Protein AF-A0A953W6H4-F1 (afdb_monomer_lite)

Structure (mmCIF, N/CA/C/O backbone):
data_AF-A0A953W6H4-F1
#
_entry.id   AF-A0A953W6H4-F1
#
loop_
_atom_site.group_PDB
_atom_site.id
_atom_site.type_symbol
_atom_site.label_atom_id
_atom_site.label_alt_id
_atom_site.label_comp_id
_atom_site.label_asym_id
_atom_site.label_entity_id
_atom_site.label_seq_id
_atom_site.pdbx_PDB_ins_code
_atom_site.Cartn_x
_atom_site.Cartn_y
_atom_site.Cartn_z
_atom_site.occupancy
_atom_site.B_iso_or_equiv
_atom_site.auth_seq_id
_atom_site.auth_comp_id
_atom_site.auth_asym_id
_atom_site.auth_atom_id
_atom_site.pdbx_PDB_model_num
ATOM 1 N N . GLU A 1 1 ? -12.676 7.434 1.401 1.00 92.25 1 GLU A N 1
ATOM 2 C CA . GLU A 1 1 ? -13.866 8.028 2.053 1.00 92.25 1 GLU A CA 1
ATOM 3 C C . GLU A 1 1 ? -15.192 7.583 1.453 1.00 92.25 1 GLU A C 1
ATOM 5 O O . GLU A 1 1 ? -15.873 6.866 2.164 1.00 92.25 1 GLU A O 1
ATOM 10 N N . TRP A 1 2 ? -15.534 7.867 0.188 1.00 95.38 2 TRP A N 1
ATOM 11 C CA . TRP A 1 2 ? -16.848 7.480 -0.376 1.00 95.38 2 TRP A CA 1
ATOM 12 C C . TRP A 1 2 ? -17.251 6.014 -0.114 1.00 95.38 2 TRP A C 1
ATOM 14 O O . TRP A 1 2 ? -18.332 5.748 0.397 1.00 95.38 2 TRP A O 1
ATOM 24 N N . ALA A 1 3 ? -16.356 5.050 -0.364 1.00 94.56 3 ALA A N 1
ATOM 25 C CA . ALA A 1 3 ? -16.642 3.638 -0.083 1.00 94.56 3 ALA A CA 1
ATOM 26 C C . ALA A 1 3 ? -16.944 3.370 1.407 1.00 94.56 3 ALA A C 1
ATOM 28 O O . ALA A 1 3 ? -17.815 2.568 1.728 1.00 94.56 3 ALA A O 1
ATOM 29 N N . ALA A 1 4 ? -16.261 4.067 2.321 1.00 95.19 4 ALA A N 1
ATOM 30 C CA . ALA A 1 4 ? -16.480 3.942 3.761 1.00 95.19 4 ALA A CA 1
ATOM 31 C C . ALA A 1 4 ? -17.785 4.606 4.230 1.00 95.19 4 ALA A C 1
ATOM 33 O O . ALA A 1 4 ? -18.311 4.227 5.268 1.00 95.19 4 ALA A O 1
ATOM 34 N N . GLU A 1 5 ? -18.330 5.566 3.481 1.00 96.00 5 GLU A N 1
ATOM 35 C CA . GLU A 1 5 ? -19.678 6.092 3.741 1.00 96.00 5 GLU A CA 1
ATOM 36 C C . GLU A 1 5 ? -20.743 5.029 3.440 1.00 96.00 5 GLU A C 1
ATOM 38 O O . GLU A 1 5 ? -21.734 4.933 4.159 1.00 96.00 5 GLU A O 1
ATOM 43 N N . GLN A 1 6 ? -20.512 4.196 2.418 1.00 96.94 6 GLN A N 1
ATOM 44 C CA . GLN A 1 6 ? -21.402 3.085 2.059 1.00 96.94 6 GLN A CA 1
ATOM 45 C C . GLN A 1 6 ? -21.224 1.874 2.986 1.00 96.94 6 GLN A C 1
ATOM 47 O O . GLN A 1 6 ? -22.186 1.175 3.298 1.00 96.94 6 GLN A O 1
ATOM 52 N N . ALA A 1 7 ? -19.993 1.627 3.438 1.00 95.25 7 ALA A N 1
ATOM 53 C CA . ALA A 1 7 ? -19.641 0.535 4.337 1.00 95.25 7 ALA A CA 1
ATOM 54 C C . ALA A 1 7 ? -18.690 1.032 5.448 1.00 95.25 7 ALA A C 1
ATOM 56 O O . ALA A 1 7 ? -17.467 0.939 5.307 1.00 95.25 7 ALA A O 1
ATOM 57 N N . PRO A 1 8 ? -19.222 1.530 6.585 1.00 91.50 8 PRO A N 1
ATOM 58 C CA . PRO A 1 8 ? -18.415 2.122 7.662 1.00 91.50 8 PRO A CA 1
ATOM 59 C C . PRO A 1 8 ? -17.365 1.189 8.277 1.00 91.50 8 PRO A C 1
ATOM 61 O O . PRO A 1 8 ? -16.375 1.659 8.833 1.00 91.50 8 PRO A O 1
ATOM 64 N N . SER A 1 9 ? -17.548 -0.127 8.146 1.00 94.75 9 SER A N 1
ATOM 65 C CA . SER A 1 9 ? -16.605 -1.152 8.610 1.00 94.75 9 SER A CA 1
ATOM 66 C C . SER A 1 9 ? -15.306 -1.226 7.801 1.00 94.75 9 SER A C 1
ATOM 68 O O . SER A 1 9 ? -14.411 -1.979 8.167 1.00 94.75 9 SER A O 1
ATOM 70 N N . LEU A 1 10 ? -15.184 -0.479 6.698 1.00 96.62 10 LEU A N 1
ATOM 71 C CA . LEU A 1 10 ? -13.962 -0.422 5.888 1.00 96.62 10 LEU A CA 1
ATOM 72 C C . LEU A 1 10 ? -12.808 0.336 6.568 1.00 96.62 10 LEU A C 1
ATOM 74 O O . LEU A 1 10 ? -11.659 0.251 6.127 1.00 96.62 10 LEU A O 1
ATOM 78 N N . TRP A 1 11 ? -13.102 1.067 7.642 1.00 97.81 11 TRP A N 1
ATOM 79 C CA . TRP A 1 11 ? -12.112 1.657 8.533 1.00 97.81 11 TRP A CA 1
ATOM 80 C C . TRP A 1 11 ? -12.181 1.011 9.925 1.00 97.81 11 TRP A C 1
ATOM 82 O O . TRP A 1 11 ? -13.249 0.543 10.323 1.00 97.81 11 TRP A O 1
ATOM 92 N N . PRO A 1 12 ? -11.085 1.045 10.710 1.00 97.38 12 PRO A N 1
ATOM 93 C CA . PRO A 1 12 ? -11.114 0.628 12.108 1.00 97.38 12 PRO A CA 1
ATOM 94 C C . PRO A 1 12 ? -12.235 1.320 12.896 1.00 97.38 12 PRO A C 1
ATOM 96 O O . PRO A 1 12 ? -12.507 2.508 12.697 1.00 97.38 12 PRO A O 1
ATOM 99 N N . SER A 1 13 ? -12.881 0.592 13.807 1.00 95.62 13 SER A N 1
ATOM 100 C CA . SER A 1 13 ? -13.971 1.125 14.636 1.00 95.62 13 SER A CA 1
ATOM 101 C C . SER A 1 13 ? -13.466 2.087 15.717 1.00 95.62 13 SER A C 1
ATOM 103 O O . SER A 1 13 ? -14.100 3.117 15.966 1.00 95.62 13 SER A O 1
ATOM 105 N N . ASP A 1 14 ? -12.295 1.813 16.298 1.00 96.75 14 ASP A N 1
ATOM 106 C CA . ASP A 1 14 ? -11.626 2.722 17.229 1.00 96.75 14 ASP A CA 1
ATOM 107 C C . ASP A 1 14 ? -11.215 4.029 16.531 1.00 96.75 14 ASP A C 1
ATOM 109 O O . ASP A 1 14 ? -10.653 4.028 15.433 1.00 96.75 14 ASP A O 1
ATOM 113 N N . ALA A 1 15 ? -11.517 5.162 17.166 1.00 97.25 15 ALA A N 1
ATOM 114 C CA . ALA A 1 15 ? -11.319 6.477 16.568 1.00 97.25 15 ALA A CA 1
ATOM 115 C C . ALA A 1 15 ? -9.841 6.841 16.369 1.00 97.25 15 ALA A C 1
ATOM 117 O O . ALA A 1 15 ? -9.511 7.464 15.358 1.00 97.25 15 ALA A O 1
ATOM 118 N N . LEU A 1 16 ? -8.962 6.446 17.292 1.00 97.00 16 LEU A N 1
ATOM 119 C CA . LEU A 1 16 ? -7.533 6.735 17.208 1.00 97.00 16 LEU A CA 1
ATOM 120 C C . LEU A 1 16 ? -6.864 5.824 16.179 1.00 97.00 16 LEU A C 1
ATOM 122 O O . LEU A 1 16 ? -6.125 6.313 15.327 1.00 97.00 16 LEU A O 1
ATOM 126 N N . VAL A 1 17 ? -7.198 4.529 16.176 1.00 98.00 17 VAL A N 1
ATOM 127 C CA . VAL A 1 17 ? -6.703 3.592 15.151 1.00 98.00 17 VAL A CA 1
ATOM 128 C C . VAL A 1 17 ? -7.153 4.038 13.757 1.00 98.00 17 VAL A C 1
ATOM 130 O O . VAL A 1 17 ? -6.368 4.023 12.813 1.00 98.00 17 VAL A O 1
ATOM 133 N N . ARG A 1 18 ? -8.399 4.504 13.612 1.00 98.12 18 ARG A N 1
ATOM 134 C CA . ARG A 1 18 ? -8.912 5.033 12.341 1.00 98.12 18 ARG A CA 1
ATOM 135 C C . ARG A 1 18 ? -8.206 6.309 11.893 1.00 98.12 18 ARG A C 1
ATOM 137 O O . ARG A 1 18 ? -8.002 6.486 10.693 1.00 98.12 18 ARG A O 1
ATOM 144 N N . ALA A 1 19 ? -7.860 7.201 12.819 1.00 98.19 19 ALA A N 1
ATOM 145 C CA . ALA A 1 19 ? -7.084 8.395 12.498 1.00 98.19 19 ALA A CA 1
ATOM 146 C C . ALA A 1 19 ? -5.698 8.012 11.958 1.00 98.19 19 ALA A C 1
ATOM 148 O O . ALA A 1 19 ? -5.306 8.491 10.894 1.00 98.19 19 ALA A O 1
ATOM 149 N N . ASP A 1 20 ? -5.018 7.077 12.626 1.00 98.31 20 ASP A N 1
ATOM 150 C CA . ASP A 1 20 ? -3.715 6.568 12.195 1.00 98.31 20 ASP A CA 1
ATOM 151 C C . ASP A 1 20 ? -3.803 5.845 10.830 1.00 98.31 20 ASP A C 1
ATOM 153 O O . ASP A 1 20 ? -2.961 6.060 9.955 1.00 98.31 20 ASP A O 1
ATOM 157 N N . ALA A 1 21 ? -4.868 5.070 10.587 1.00 98.50 21 ALA A N 1
ATOM 158 C CA . ALA A 1 21 ? -5.112 4.404 9.304 1.00 98.50 21 ALA A CA 1
ATOM 159 C C . ALA A 1 21 ? -5.339 5.387 8.146 1.00 98.50 21 ALA A C 1
ATOM 161 O O . ALA A 1 21 ? -4.795 5.209 7.052 1.00 98.50 21 ALA A O 1
ATOM 162 N N . ARG A 1 22 ? -6.097 6.463 8.383 1.00 98.44 22 ARG A N 1
ATOM 163 C CA . ARG A 1 22 ? -6.304 7.532 7.394 1.00 98.44 22 ARG A CA 1
ATOM 164 C C . ARG A 1 22 ? -5.032 8.324 7.123 1.00 98.44 22 ARG A C 1
ATOM 166 O O . ARG A 1 22 ? -4.793 8.695 5.973 1.00 98.44 22 ARG A O 1
ATOM 173 N N . ALA A 1 23 ? -4.215 8.564 8.148 1.00 98.31 23 ALA A N 1
ATOM 174 C CA . ALA A 1 23 ? -2.921 9.214 7.986 1.00 98.31 23 ALA A CA 1
ATOM 175 C C . ALA A 1 23 ? -2.008 8.371 7.084 1.00 98.31 23 ALA A C 1
ATOM 177 O O . ALA A 1 23 ? -1.512 8.882 6.084 1.00 98.31 23 ALA A O 1
ATOM 178 N N . ALA A 1 24 ? -1.891 7.066 7.348 1.00 98.44 24 ALA A N 1
ATOM 179 C CA . ALA A 1 24 ? -1.093 6.161 6.519 1.00 98.44 24 ALA A CA 1
ATOM 180 C C . ALA A 1 24 ? -1.615 6.051 5.073 1.00 98.44 24 ALA A C 1
ATOM 182 O O . ALA A 1 24 ? -0.821 5.989 4.135 1.00 98.44 24 ALA A O 1
ATOM 183 N N . ALA A 1 25 ? -2.937 6.048 4.870 1.00 98.31 25 ALA A N 1
ATOM 184 C CA . ALA A 1 25 ? -3.532 6.067 3.532 1.00 98.31 25 ALA A CA 1
ATOM 185 C C . ALA A 1 25 ? -3.246 7.382 2.782 1.00 98.31 25 ALA A C 1
ATOM 187 O O . ALA A 1 25 ? -2.953 7.363 1.586 1.00 98.31 25 ALA A O 1
AT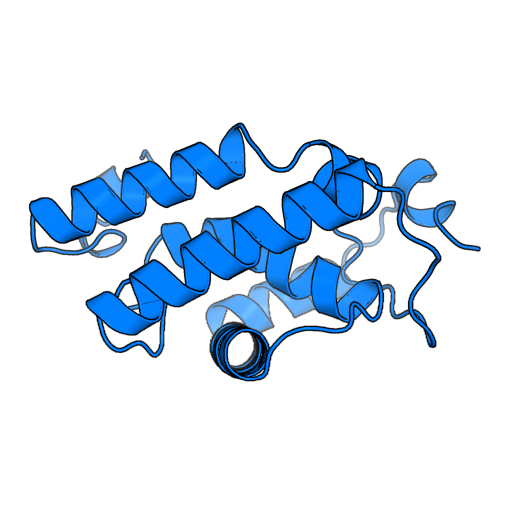OM 188 N N . SER A 1 26 ? -3.292 8.516 3.486 1.00 97.94 26 SER A N 1
ATOM 189 C CA . SER A 1 26 ? -2.943 9.832 2.934 1.00 97.94 26 SER A CA 1
ATOM 190 C C . SER A 1 26 ? -1.460 9.911 2.574 1.00 97.94 26 SER A C 1
ATOM 192 O O . SER A 1 26 ? -1.112 10.425 1.513 1.00 97.94 26 SER A O 1
ATOM 194 N N . GLU A 1 27 ? -0.591 9.346 3.413 1.00 97.75 27 GLU A N 1
ATOM 195 C CA . GLU A 1 27 ? 0.844 9.242 3.153 1.00 97.75 27 GLU A CA 1
ATOM 196 C C . GLU A 1 27 ? 1.126 8.399 1.905 1.00 97.75 27 GLU A C 1
ATOM 198 O O . GLU A 1 27 ? 1.892 8.830 1.054 1.00 97.75 27 GLU A O 1
ATOM 203 N N . MET A 1 28 ? 0.429 7.276 1.697 1.00 97.56 28 MET A N 1
ATOM 204 C CA . MET A 1 28 ? 0.543 6.525 0.439 1.00 97.56 28 MET A CA 1
ATOM 205 C C . MET A 1 28 ? 0.066 7.331 -0.776 1.00 97.56 28 MET A C 1
ATOM 207 O O . MET A 1 28 ? 0.646 7.270 -1.863 1.00 97.56 28 MET A O 1
ATOM 211 N N . HIS A 1 29 ? -1.020 8.087 -0.620 1.00 95.94 29 HIS A N 1
ATOM 212 C CA . HIS A 1 29 ? -1.568 8.888 -1.708 1.00 95.94 29 HIS A CA 1
ATOM 213 C C . HIS A 1 29 ? -0.637 10.039 -2.115 1.00 95.94 29 HIS A C 1
ATOM 215 O O . HIS A 1 29 ? -0.490 10.308 -3.306 1.00 95.94 29 HIS A O 1
ATOM 221 N N . ALA A 1 30 ? 0.026 10.695 -1.163 1.00 95.50 30 ALA A N 1
ATOM 222 C CA . ALA A 1 30 ? 0.842 11.880 -1.431 1.00 95.50 30 ALA A CA 1
ATOM 223 C C . ALA A 1 30 ? 2.356 11.601 -1.506 1.00 95.50 30 ALA A C 1
ATOM 225 O O . ALA A 1 30 ? 3.056 12.285 -2.248 1.00 95.50 30 ALA A O 1
ATOM 226 N N . GLY A 1 31 ? 2.859 10.598 -0.790 1.00 96.31 31 GLY A N 1
ATOM 227 C CA . GLY A 1 31 ? 4.283 10.284 -0.638 1.00 96.31 31 GLY A CA 1
ATOM 228 C C . GLY A 1 31 ? 4.800 9.188 -1.570 1.00 96.31 31 GLY A C 1
ATOM 229 O O . GLY A 1 31 ? 4.098 8.725 -2.467 1.00 96.31 31 GLY A O 1
ATOM 230 N N . PHE A 1 32 ? 6.044 8.763 -1.352 1.00 97.56 32 PHE A N 1
ATOM 231 C CA . PHE A 1 32 ? 6.711 7.689 -2.102 1.00 97.56 32 PHE A CA 1
ATOM 232 C C . PHE A 1 32 ? 6.778 7.934 -3.622 1.00 97.56 32 PHE A C 1
ATOM 234 O O . PHE A 1 32 ? 6.511 7.044 -4.435 1.00 97.56 32 PHE A O 1
ATOM 241 N N . ALA A 1 33 ? 7.042 9.179 -4.027 1.00 97.12 33 ALA A N 1
ATOM 242 C CA . ALA A 1 33 ? 7.015 9.577 -5.431 1.00 97.12 33 ALA A CA 1
ATOM 243 C C . ALA A 1 33 ? 8.051 8.818 -6.274 1.00 97.12 33 ALA A C 1
ATOM 245 O O . ALA A 1 33 ? 7.691 8.319 -7.340 1.00 97.12 33 ALA A O 1
ATOM 246 N N . ALA A 1 34 ? 9.279 8.657 -5.773 1.00 97.81 34 ALA A N 1
ATOM 247 C CA . ALA A 1 34 ? 10.349 7.980 -6.497 1.00 97.81 34 ALA A CA 1
ATOM 248 C C . ALA A 1 34 ? 10.033 6.491 -6.675 1.00 97.81 34 ALA A C 1
ATOM 250 O O . ALA A 1 34 ? 10.198 5.955 -7.770 1.00 97.81 34 ALA A O 1
ATOM 251 N N . VAL A 1 35 ? 9.495 5.827 -5.644 1.00 97.62 35 VAL A N 1
ATOM 252 C CA . VAL A 1 35 ? 8.999 4.443 -5.779 1.00 97.62 35 VAL A CA 1
ATOM 253 C C . VAL A 1 35 ? 7.874 4.360 -6.809 1.00 97.62 35 VAL A C 1
ATOM 255 O O . VAL A 1 35 ? 7.887 3.464 -7.645 1.00 97.62 35 VAL A O 1
ATOM 258 N N . ARG A 1 36 ? 6.897 5.272 -6.793 1.00 94.50 36 ARG A N 1
ATOM 259 C CA . ARG A 1 36 ? 5.763 5.219 -7.736 1.00 94.50 36 ARG A CA 1
ATOM 260 C C . ARG A 1 36 ? 6.171 5.477 -9.185 1.00 94.50 36 ARG A C 1
ATOM 262 O O . ARG A 1 36 ? 5.536 4.918 -10.076 1.00 94.50 36 ARG A O 1
ATOM 269 N N . GLU A 1 37 ? 7.196 6.293 -9.406 1.00 94.38 37 GLU A N 1
ATOM 270 C CA . GLU A 1 37 ? 7.762 6.566 -10.728 1.00 94.38 37 GLU A CA 1
ATOM 271 C C . GLU A 1 37 ? 8.624 5.399 -11.222 1.00 94.38 37 GLU A C 1
ATOM 273 O O . GLU A 1 37 ? 8.415 4.894 -12.325 1.00 94.38 37 GLU A O 1
ATOM 278 N N . ALA A 1 38 ? 9.546 4.916 -10.386 1.00 96.69 38 ALA A N 1
ATOM 279 C CA . ALA A 1 38 ? 10.452 3.830 -10.742 1.00 96.69 38 ALA A CA 1
ATOM 280 C C . ALA A 1 38 ? 9.745 2.469 -10.825 1.00 96.69 38 ALA A C 1
ATOM 282 O O . ALA A 1 38 ? 10.214 1.582 -11.535 1.00 96.69 38 ALA A O 1
ATOM 283 N N . MET A 1 39 ? 8.639 2.281 -10.100 1.00 96.81 39 MET A N 1
ATOM 284 C CA . MET A 1 39 ? 7.929 1.009 -9.972 1.00 96.81 39 MET A CA 1
ATOM 285 C C . MET A 1 39 ? 6.444 1.178 -10.322 1.00 96.81 39 MET A C 1
ATOM 287 O O . MET A 1 39 ? 5.586 1.368 -9.456 1.00 96.81 39 MET A O 1
ATOM 291 N N . SER A 1 40 ? 6.100 1.080 -11.606 1.00 95.06 40 SER A N 1
ATOM 292 C CA . SER A 1 40 ? 4.696 1.051 -12.044 1.00 95.06 40 SER A CA 1
ATOM 293 C C . SER A 1 40 ? 3.952 -0.178 -11.492 1.00 95.06 40 SER A C 1
ATOM 295 O O . SER A 1 40 ? 4.540 -1.237 -11.305 1.00 95.06 40 SER A O 1
ATOM 297 N N . CYS A 1 41 ? 2.640 -0.097 -11.261 1.00 94.50 41 CYS A N 1
ATOM 298 C CA . CYS A 1 41 ? 1.865 -1.263 -10.812 1.00 94.50 41 CYS A CA 1
ATOM 299 C C . CYS A 1 41 ? 1.540 -2.217 -11.982 1.00 94.50 41 CYS A C 1
ATOM 301 O O . CYS A 1 41 ? 0.380 -2.393 -12.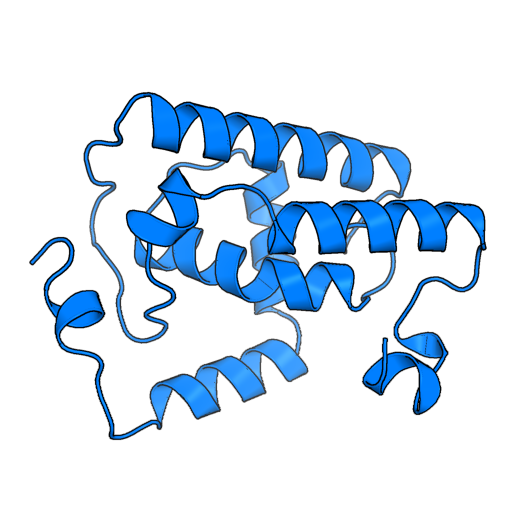344 1.00 94.50 41 CYS A O 1
ATOM 303 N N . ASN A 1 42 ? 2.558 -2.833 -12.590 1.00 94.38 42 ASN A N 1
ATOM 304 C CA . ASN A 1 42 ? 2.374 -3.853 -13.624 1.00 94.38 42 ASN A CA 1
ATOM 305 C C . ASN A 1 42 ? 2.198 -5.239 -12.978 1.00 94.38 42 ASN A C 1
ATOM 307 O O . ASN A 1 42 ? 3.172 -5.948 -12.709 1.00 94.38 42 ASN A O 1
ATOM 311 N N . ILE A 1 43 ? 0.944 -5.616 -12.713 1.00 92.62 43 ILE A N 1
ATOM 312 C CA . ILE A 1 43 ? 0.577 -6.874 -12.033 1.00 92.62 43 ILE A CA 1
ATOM 313 C C . ILE A 1 43 ? 0.981 -8.110 -12.846 1.00 92.62 43 ILE A C 1
ATOM 315 O O . ILE A 1 43 ? 1.269 -9.147 -12.257 1.00 92.62 43 ILE A O 1
ATOM 319 N N . ARG A 1 44 ? 1.089 -7.999 -14.174 1.00 93.31 44 ARG A N 1
ATOM 320 C CA . ARG A 1 44 ? 1.455 -9.111 -15.069 1.00 93.31 44 ARG A CA 1
ATOM 321 C C . ARG A 1 44 ? 2.962 -9.363 -15.143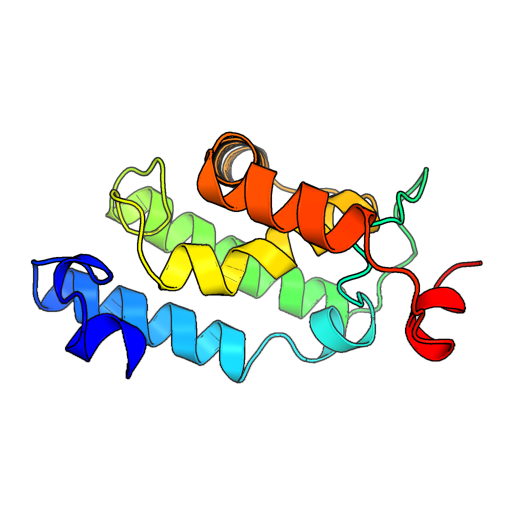 1.00 93.31 44 ARG A C 1
ATOM 323 O O . ARG A 1 44 ? 3.394 -10.398 -15.640 1.00 93.31 44 ARG A O 1
ATOM 330 N N . ARG A 1 45 ? 3.783 -8.423 -14.667 1.00 93.62 45 ARG A N 1
ATOM 331 C CA . ARG A 1 45 ? 5.246 -8.507 -14.751 1.00 93.62 45 ARG A CA 1
ATOM 332 C C . ARG A 1 45 ? 5.854 -9.161 -13.515 1.00 93.62 45 ARG A C 1
ATOM 334 O O . ARG A 1 45 ? 5.421 -8.914 -12.391 1.00 93.62 45 ARG A O 1
ATOM 341 N N . ARG A 1 46 ? 6.916 -9.942 -13.719 1.00 95.81 46 ARG A N 1
ATOM 342 C CA . ARG A 1 46 ? 7.813 -10.437 -12.667 1.00 95.81 46 ARG A CA 1
ATOM 343 C C . ARG A 1 46 ? 9.250 -10.322 -13.171 1.00 95.81 46 ARG A C 1
ATOM 345 O O . ARG A 1 46 ? 9.582 -10.937 -14.178 1.00 95.81 46 ARG A O 1
ATOM 352 N N . LEU A 1 47 ? 10.067 -9.504 -12.516 1.00 96.81 47 LEU A N 1
ATOM 353 C CA . LEU A 1 47 ? 11.505 -9.461 -12.767 1.00 96.81 47 LEU A CA 1
ATOM 354 C C . LEU A 1 47 ? 12.197 -10.619 -12.041 1.00 96.81 47 LEU A C 1
ATOM 356 O O . LEU A 1 47 ? 11.782 -11.021 -10.953 1.00 96.81 47 LEU A O 1
ATOM 360 N N . GLU A 1 48 ? 13.265 -11.138 -12.642 1.00 95.94 48 GLU A N 1
ATOM 361 C CA . GLU A 1 48 ? 14.065 -12.223 -12.057 1.00 95.94 48 GLU A CA 1
ATOM 362 C C . GLU A 1 48 ? 15.065 -11.723 -11.006 1.00 95.94 48 GLU A C 1
ATOM 364 O O . GLU A 1 48 ? 15.519 -12.497 -10.167 1.00 95.94 48 GLU A O 1
ATOM 369 N N . SER A 1 49 ? 15.400 -10.431 -11.036 1.00 95.81 49 SER A N 1
ATOM 370 C CA . SER A 1 49 ? 16.366 -9.811 -10.132 1.00 95.81 49 SER A CA 1
ATOM 371 C C . SER A 1 49 ? 16.029 -8.351 -9.860 1.00 95.81 49 SER A C 1
ATOM 373 O O . SER A 1 49 ? 15.474 -7.669 -10.723 1.00 95.81 49 SER A O 1
ATOM 375 N N . GLU A 1 50 ? 16.435 -7.867 -8.689 1.00 96.44 50 GLU A N 1
ATOM 376 C CA . GLU A 1 50 ? 16.269 -6.476 -8.270 1.00 96.44 50 GLU A CA 1
ATOM 377 C C . GLU A 1 50 ? 17.102 -5.510 -9.143 1.00 96.44 50 GLU A C 1
ATOM 379 O O . GLU A 1 50 ? 18.325 -5.667 -9.234 1.00 96.44 50 GLU A O 1
ATOM 384 N N . PRO A 1 51 ? 16.487 -4.491 -9.773 1.00 95.06 51 PRO A N 1
ATOM 385 C CA . PRO A 1 51 ? 17.214 -3.414 -10.439 1.00 95.06 51 PRO A CA 1
ATOM 386 C C . PRO A 1 51 ? 18.065 -2.557 -9.491 1.00 95.06 51 PRO A C 1
ATOM 388 O O . PRO A 1 51 ? 17.894 -2.537 -8.271 1.00 95.06 51 PRO A O 1
ATOM 391 N N . HIS A 1 52 ? 18.968 -1.758 -10.063 1.00 94.94 52 HIS A N 1
ATOM 392 C CA . HIS A 1 52 ? 19.696 -0.765 -9.281 1.00 94.94 52 HIS A CA 1
ATOM 393 C C . HIS A 1 52 ? 18.806 0.443 -8.952 1.00 94.94 52 HIS A C 1
ATOM 395 O O . HIS A 1 52 ? 18.462 1.233 -9.829 1.00 94.94 52 HIS A O 1
ATOM 401 N N . TRP A 1 53 ? 18.486 0.616 -7.670 1.00 96.56 53 TRP A N 1
ATOM 402 C CA . TRP A 1 53 ? 17.713 1.759 -7.184 1.00 96.56 53 TRP A CA 1
ATOM 403 C C . TRP A 1 53 ? 18.562 2.998 -6.924 1.00 96.56 53 TRP A C 1
ATOM 405 O O . TRP A 1 53 ? 19.608 2.909 -6.269 1.00 96.56 53 TRP A O 1
ATOM 415 N N . SER A 1 54 ? 18.043 4.155 -7.348 1.00 97.69 54 SER A N 1
ATOM 416 C CA . SER A 1 54 ? 18.559 5.466 -6.954 1.00 97.69 54 SER A CA 1
ATOM 417 C C . SER A 1 54 ? 18.468 5.672 -5.437 1.00 97.69 54 SER A C 1
ATOM 419 O O . SER A 1 54 ? 17.748 4.960 -4.729 1.00 97.69 54 SER A O 1
ATOM 421 N N . ALA A 1 55 ? 19.191 6.672 -4.929 1.00 98.31 55 ALA A N 1
ATOM 422 C CA . ALA A 1 55 ? 19.132 7.036 -3.516 1.00 98.31 55 ALA A CA 1
ATOM 423 C C . ALA A 1 55 ? 17.706 7.417 -3.077 1.00 98.31 55 ALA A C 1
ATOM 425 O O . ALA A 1 55 ? 17.271 6.983 -2.014 1.00 98.31 55 ALA A O 1
ATOM 426 N N . ASP A 1 56 ? 16.961 8.133 -3.923 1.00 98.38 56 ASP A N 1
ATOM 427 C CA . ASP A 1 56 ? 15.594 8.572 -3.621 1.00 98.38 56 ASP A CA 1
ATOM 428 C C . ASP A 1 56 ? 14.620 7.391 -3.519 1.00 98.38 56 ASP A C 1
ATOM 430 O O . ASP A 1 56 ? 13.830 7.317 -2.582 1.00 98.38 56 ASP A O 1
ATOM 434 N N . VAL A 1 57 ? 14.731 6.400 -4.416 1.00 98.38 57 VAL A N 1
ATOM 435 C CA . VAL A 1 57 ? 13.927 5.167 -4.331 1.00 98.38 57 VAL A CA 1
ATOM 436 C C . VAL A 1 57 ? 14.241 4.402 -3.044 1.00 98.38 57 VAL A C 1
ATOM 438 O O . VAL A 1 57 ? 13.333 3.911 -2.375 1.00 98.38 57 VAL A O 1
ATOM 441 N N . ARG A 1 58 ? 15.520 4.310 -2.658 1.00 98.25 58 ARG A N 1
ATOM 442 C CA . ARG A 1 58 ? 15.916 3.647 -1.404 1.00 98.25 58 ARG A CA 1
ATOM 443 C C . ARG A 1 58 ? 15.402 4.394 -0.174 1.00 98.25 58 ARG A C 1
ATOM 445 O O . ARG A 1 58 ? 14.983 3.741 0.778 1.00 98.25 58 ARG A O 1
ATOM 452 N N . ALA A 1 59 ? 15.413 5.725 -0.197 1.00 98.50 59 ALA A N 1
ATOM 453 C CA . ALA A 1 59 ? 14.878 6.551 0.880 1.00 98.50 59 ALA A CA 1
ATOM 454 C C . ALA A 1 59 ? 13.361 6.358 1.035 1.00 98.50 59 ALA A C 1
ATOM 456 O O . ALA A 1 59 ? 12.893 6.104 2.145 1.00 98.50 59 ALA A O 1
ATOM 457 N N . ASP A 1 60 ? 12.613 6.370 -0.071 1.00 98.62 60 ASP A N 1
ATOM 458 C CA . ASP A 1 60 ? 11.174 6.090 -0.082 1.00 98.62 60 ASP A CA 1
ATOM 459 C C . ASP A 1 60 ? 10.864 4.690 0.477 1.00 98.62 60 ASP A C 1
ATOM 461 O O . ASP A 1 60 ? 9.987 4.536 1.329 1.00 98.62 60 ASP A O 1
ATOM 465 N N . LEU A 1 61 ? 11.602 3.658 0.045 1.00 98.56 61 LEU A N 1
ATOM 466 C CA . LEU A 1 61 ? 11.448 2.292 0.562 1.00 98.56 61 LEU A CA 1
ATOM 467 C C . LEU A 1 61 ? 11.741 2.217 2.064 1.00 98.56 61 LEU A C 1
ATOM 469 O O . LEU A 1 61 ? 11.020 1.553 2.808 1.00 98.56 61 LEU A O 1
ATOM 473 N N . GLN A 1 62 ? 12.775 2.914 2.534 1.00 98.50 62 G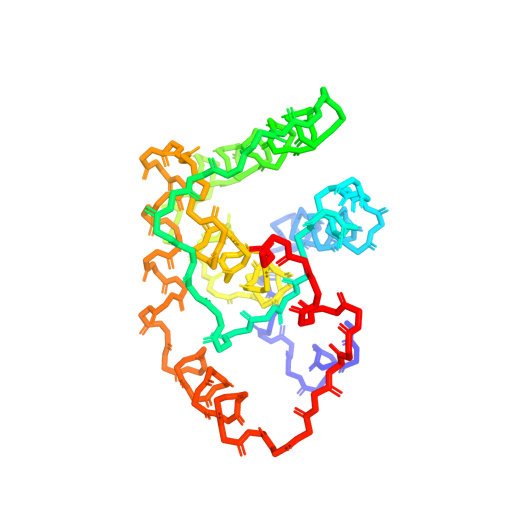LN A N 1
ATOM 474 C CA . GLN A 1 62 ? 13.094 2.970 3.957 1.00 98.50 62 GLN A CA 1
ATOM 475 C C . GLN A 1 62 ? 11.952 3.604 4.762 1.00 98.50 62 GLN A C 1
ATOM 477 O O . GLN A 1 62 ? 11.556 3.048 5.787 1.00 98.50 62 GLN A O 1
ATOM 482 N N . GLN A 1 63 ? 11.402 4.730 4.302 1.00 98.44 63 GLN A N 1
ATOM 483 C CA . GLN A 1 63 ? 10.268 5.389 4.956 1.00 98.44 63 GLN A CA 1
ATOM 484 C C . GLN A 1 63 ? 9.025 4.492 4.975 1.00 98.44 63 GLN A C 1
ATOM 486 O O . GLN A 1 63 ? 8.372 4.360 6.012 1.00 98.44 63 GLN A O 1
ATOM 491 N N . LEU A 1 64 ? 8.745 3.808 3.862 1.00 98.69 64 LEU A N 1
ATOM 492 C CA . LEU A 1 64 ? 7.648 2.850 3.748 1.00 98.69 64 LEU A CA 1
ATOM 493 C C . LEU A 1 64 ? 7.773 1.740 4.798 1.00 98.69 64 LEU A C 1
ATOM 495 O O . LEU A 1 64 ? 6.822 1.452 5.527 1.00 98.69 64 LEU A O 1
ATOM 499 N N . PHE A 1 65 ? 8.951 1.123 4.899 1.00 98.75 65 PHE A N 1
ATOM 500 C CA . PHE A 1 65 ? 9.174 0.030 5.840 1.00 98.75 65 PHE A CA 1
ATOM 501 C C . PHE A 1 65 ? 9.150 0.501 7.294 1.00 98.75 65 PHE A C 1
ATOM 503 O O . PHE A 1 65 ? 8.599 -0.207 8.131 1.00 98.75 65 PHE A O 1
ATOM 510 N N . GLN A 1 66 ? 9.649 1.701 7.598 1.00 98.62 66 GLN A N 1
ATOM 511 C CA . GLN A 1 66 ? 9.531 2.297 8.935 1.00 98.62 66 GLN A CA 1
ATOM 512 C C . GLN A 1 66 ? 8.070 2.541 9.328 1.00 98.62 66 GLN A C 1
ATOM 514 O O . GLN A 1 66 ? 7.673 2.265 10.463 1.00 98.62 66 GLN A O 1
ATOM 519 N N . LEU A 1 67 ? 7.251 3.034 8.394 1.00 98.56 67 LEU A N 1
ATOM 520 C CA . LEU A 1 67 ? 5.817 3.197 8.605 1.00 98.56 67 LEU A CA 1
ATOM 521 C C . LEU A 1 67 ? 5.158 1.849 8.915 1.00 98.56 67 LEU A C 1
ATOM 523 O O . LEU A 1 67 ? 4.460 1.735 9.924 1.00 98.56 67 LEU A O 1
ATOM 527 N N . TRP A 1 68 ? 5.394 0.838 8.075 1.00 98.69 68 TRP A N 1
ATOM 528 C CA . TRP A 1 68 ? 4.812 -0.495 8.240 1.00 98.69 68 TRP A CA 1
ATOM 529 C C . TRP A 1 68 ? 5.259 -1.167 9.536 1.00 98.69 68 TRP A C 1
ATOM 531 O O . TRP A 1 68 ? 4.415 -1.672 10.269 1.00 98.69 68 TRP A O 1
ATOM 541 N N . GLU A 1 69 ? 6.551 -1.126 9.864 1.00 98.56 69 GLU A N 1
ATOM 542 C CA . GLU A 1 69 ? 7.088 -1.673 11.114 1.00 98.56 69 GLU A CA 1
ATOM 543 C C . GLU A 1 69 ? 6.415 -1.036 12.331 1.00 98.56 69 GLU A C 1
ATOM 545 O O . GLU A 1 69 ? 5.951 -1.738 13.231 1.00 98.56 69 GLU A O 1
ATOM 550 N N . ARG A 1 70 ? 6.285 0.296 12.330 1.00 98.25 70 ARG A N 1
ATOM 551 C CA . ARG A 1 70 ? 5.652 1.041 13.419 1.00 98.25 70 ARG A CA 1
ATOM 552 C C . ARG A 1 70 ? 4.194 0.639 13.619 1.00 98.25 70 ARG A C 1
ATOM 554 O O . ARG A 1 70 ? 3.782 0.433 14.759 1.00 98.25 70 ARG A O 1
ATOM 561 N N . VAL A 1 71 ? 3.397 0.567 12.552 1.00 98.25 71 VAL A N 1
ATOM 562 C CA . VAL A 1 71 ? 1.959 0.264 12.682 1.00 98.25 71 VAL A CA 1
ATOM 563 C C . VAL A 1 71 ? 1.718 -1.220 12.959 1.00 98.25 71 VAL A C 1
ATOM 565 O O . VAL A 1 71 ? 0.958 -1.538 13.870 1.00 98.25 71 VAL A O 1
ATOM 568 N N . LEU A 1 72 ? 2.444 -2.130 12.302 1.00 98.06 72 LEU A N 1
ATOM 569 C CA . LEU A 1 72 ? 2.359 -3.567 12.582 1.00 98.06 72 LEU A CA 1
ATOM 570 C C . LEU A 1 72 ? 2.805 -3.884 14.013 1.00 98.06 72 LEU A C 1
ATOM 572 O O . LEU A 1 72 ? 2.139 -4.653 14.701 1.00 98.06 72 LEU A O 1
ATOM 576 N N . GLY A 1 73 ? 3.879 -3.252 14.495 1.00 97.75 73 GLY A N 1
ATOM 577 C CA . GLY A 1 73 ? 4.335 -3.394 15.877 1.00 97.75 73 GLY A CA 1
ATOM 578 C C . GLY A 1 73 ? 3.348 -2.817 16.895 1.00 97.75 73 GLY A C 1
ATOM 579 O O . GLY A 1 73 ? 3.166 -3.390 17.967 1.00 97.75 73 GLY A O 1
ATOM 580 N N . ARG A 1 74 ? 2.674 -1.708 16.563 1.00 97.88 74 ARG A N 1
ATOM 581 C CA . ARG A 1 74 ? 1.701 -1.056 17.454 1.00 97.88 74 ARG A CA 1
ATOM 582 C C . ARG A 1 74 ? 0.359 -1.785 17.527 1.00 97.88 74 ARG A C 1
ATOM 584 O O . ARG A 1 74 ? -0.223 -1.833 18.607 1.00 97.88 74 ARG A O 1
ATOM 591 N N . TYR A 1 75 ? -0.147 -2.305 16.410 1.00 97.25 75 TYR A N 1
ATOM 592 C CA . TYR A 1 75 ? -1.491 -2.902 16.329 1.00 97.25 75 TYR A CA 1
ATOM 593 C C . TYR A 1 75 ? -1.491 -4.429 16.207 1.00 97.25 75 TYR A C 1
ATOM 595 O O . TYR A 1 75 ? -2.557 -5.036 16.237 1.00 97.25 75 TYR A O 1
ATOM 603 N N . GLY A 1 76 ? -0.318 -5.059 16.104 1.00 93.50 76 GLY A N 1
ATOM 604 C CA . GLY A 1 76 ? -0.142 -6.509 16.210 1.00 93.50 76 GLY A CA 1
ATOM 605 C C . GLY A 1 76 ? -0.386 -7.314 14.930 1.00 93.50 76 GLY A C 1
ATOM 606 O O . GLY A 1 76 ? -0.233 -8.534 14.964 1.00 93.50 76 GLY A O 1
ATOM 607 N N . GLY A 1 77 ? -0.729 -6.677 13.804 1.00 94.12 77 GLY A N 1
ATOM 608 C CA . GLY A 1 77 ? -1.056 -7.391 12.564 1.00 94.12 77 GLY A CA 1
ATOM 609 C C . GLY A 1 77 ? -2.367 -8.203 12.649 1.00 94.12 77 GLY A C 1
ATOM 610 O O . GLY A 1 77 ? -3.111 -8.078 13.622 1.00 94.12 77 GLY A O 1
ATOM 611 N N . PRO A 1 78 ? -2.678 -9.058 11.654 1.00 96.25 78 PRO A N 1
ATOM 612 C CA . PRO A 1 78 ? -1.870 -9.374 10.470 1.00 96.25 78 PRO A CA 1
ATOM 613 C C . PRO A 1 78 ? -1.897 -8.288 9.380 1.00 96.25 78 PRO A C 1
ATOM 615 O O . PRO A 1 78 ? -0.966 -8.209 8.583 1.00 96.25 78 PRO A O 1
ATOM 618 N N . PHE A 1 79 ? -2.925 -7.436 9.368 1.00 98.31 79 PHE A N 1
ATOM 619 C CA . PHE A 1 79 ? -3.016 -6.241 8.519 1.00 98.31 79 PHE A CA 1
ATOM 620 C C . PHE A 1 79 ? -2.445 -5.011 9.243 1.00 98.31 79 PHE A C 1
ATOM 622 O O . PHE A 1 79 ? -2.245 -5.055 10.459 1.00 98.31 79 PHE A O 1
ATOM 629 N N . LEU A 1 80 ? -2.194 -3.901 8.538 1.00 98.44 80 LEU A N 1
ATOM 630 C CA . LEU A 1 80 ? -1.448 -2.748 9.084 1.00 98.44 80 LEU A CA 1
ATOM 631 C C . LEU A 1 80 ? -2.026 -2.204 10.401 1.00 98.44 80 LEU A C 1
ATOM 633 O O . LEU A 1 80 ? -1.277 -1.754 11.265 1.00 98.44 80 LEU A O 1
ATOM 637 N N . PHE A 1 81 ? -3.349 -2.278 10.563 1.00 98.19 81 PHE A N 1
ATOM 638 C CA . PHE A 1 81 ? -4.085 -1.797 11.738 1.00 98.19 81 PHE A CA 1
ATOM 639 C C . PHE A 1 81 ? -4.875 -2.921 12.427 1.00 98.19 81 PHE A C 1
ATOM 641 O O . PHE A 1 81 ? -5.962 -2.706 12.967 1.00 98.19 81 PHE A O 1
ATOM 648 N N . GLY A 1 82 ? -4.333 -4.140 12.391 1.00 96.19 82 GLY A N 1
ATOM 649 C CA . GLY A 1 82 ? -4.921 -5.333 12.994 1.00 96.19 82 GLY A CA 1
ATOM 650 C C . GLY A 1 82 ? -5.893 -6.036 12.050 1.00 96.19 82 GLY A C 1
ATOM 651 O O . GLY A 1 82 ? -5.592 -7.093 11.497 1.00 96.19 82 GLY A O 1
ATOM 652 N N . GLN A 1 83 ? -7.056 -5.425 11.828 1.00 95.06 83 GLN A N 1
ATOM 653 C CA . GLN A 1 83 ? -8.046 -5.912 10.863 1.00 95.06 83 GLN A CA 1
ATOM 654 C C . GLN A 1 83 ? -7.863 -5.255 9.493 1.00 95.06 83 GLN A C 1
ATOM 656 O O . GLN A 1 83 ? -7.378 -4.128 9.396 1.00 95.06 83 GLN A O 1
ATOM 661 N N . ARG A 1 84 ? -8.288 -5.962 8.438 1.00 96.81 84 ARG A N 1
ATOM 662 C CA . ARG A 1 84 ? -8.278 -5.451 7.063 1.00 96.81 84 ARG A CA 1
ATOM 663 C C . ARG A 1 84 ? -9.061 -4.141 6.974 1.00 96.81 84 ARG A C 1
ATOM 665 O O . ARG A 1 84 ? -10.190 -4.054 7.452 1.00 96.81 84 ARG A O 1
ATOM 67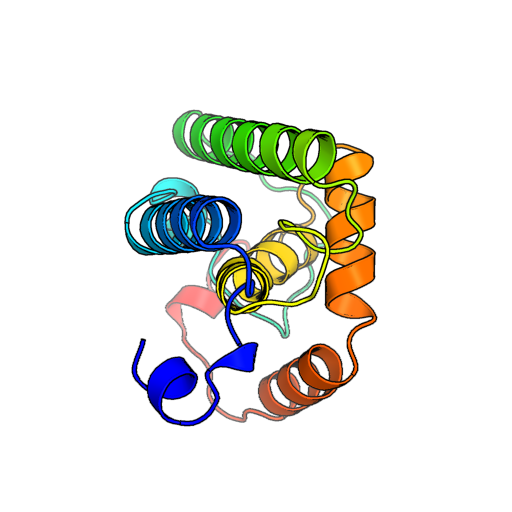2 N N . SER A 1 85 ? -8.479 -3.154 6.305 1.00 97.75 85 SER A N 1
ATOM 673 C CA . SER A 1 85 ? -9.051 -1.819 6.134 1.00 97.75 85 SER A CA 1
ATOM 674 C C . SER A 1 85 ? -8.724 -1.223 4.761 1.00 97.75 85 SER A C 1
ATOM 676 O O . SER A 1 85 ? -7.968 -1.791 3.970 1.00 97.75 85 SER A O 1
ATOM 678 N N . ILE A 1 86 ? -9.259 -0.033 4.476 1.00 98.12 86 ILE A N 1
ATOM 679 C CA . ILE A 1 86 ? -8.883 0.746 3.284 1.00 98.12 86 ILE A CA 1
ATOM 680 C C . ILE A 1 86 ? -7.381 1.053 3.251 1.00 98.12 86 ILE A C 1
ATOM 682 O O . ILE A 1 86 ? -6.826 1.153 2.160 1.00 98.12 86 ILE A O 1
ATOM 686 N N . ALA A 1 87 ? -6.698 1.163 4.399 1.00 98.31 87 ALA A N 1
ATOM 687 C CA . ALA A 1 87 ? -5.248 1.353 4.398 1.00 98.31 87 ALA A CA 1
ATOM 688 C C . ALA A 1 87 ? -4.548 0.196 3.668 1.00 98.31 87 ALA A C 1
ATOM 690 O O . ALA A 1 87 ? -3.722 0.437 2.793 1.00 98.31 87 ALA A O 1
ATOM 691 N N . ASP A 1 88 ? -4.941 -1.047 3.940 1.00 98.50 88 ASP A N 1
ATOM 692 C CA . ASP A 1 88 ? -4.367 -2.222 3.279 1.00 98.50 88 ASP A CA 1
ATOM 693 C C . ASP A 1 88 ? -4.691 -2.234 1.777 1.00 98.50 88 ASP A C 1
ATOM 695 O O . ASP A 1 88 ? -3.830 -2.545 0.958 1.00 98.50 88 ASP A O 1
ATOM 699 N N . ALA A 1 89 ? -5.896 -1.796 1.390 1.00 97.44 89 ALA A N 1
ATOM 700 C CA . ALA A 1 89 ? -6.259 -1.632 -0.020 1.00 97.44 89 ALA A CA 1
ATOM 701 C C . ALA A 1 89 ? -5.396 -0.572 -0.737 1.00 97.44 89 ALA A C 1
ATOM 703 O O . ALA A 1 89 ? -5.017 -0.769 -1.889 1.00 97.44 89 ALA A O 1
ATOM 704 N N . MET A 1 90 ? -5.035 0.523 -0.059 1.00 97.81 90 MET A N 1
ATOM 705 C CA . MET A 1 90 ? -4.141 1.558 -0.601 1.00 97.81 90 MET A CA 1
ATOM 706 C C . MET A 1 90 ? -2.697 1.064 -0.754 1.00 97.81 90 MET A C 1
ATOM 708 O O . MET A 1 90 ? -2.000 1.489 -1.677 1.00 97.81 90 MET A O 1
ATOM 712 N N . TYR A 1 91 ? -2.250 0.166 0.128 1.00 98.50 91 TYR A N 1
ATOM 713 C CA . TYR A 1 91 ? -0.907 -0.418 0.088 1.00 98.50 91 TYR A CA 1
ATOM 714 C C . TYR A 1 91 ? -0.814 -1.708 -0.743 1.00 98.50 91 TYR A C 1
ATOM 716 O O . TYR A 1 91 ? 0.295 -2.113 -1.087 1.00 98.50 91 TYR A O 1
ATOM 724 N N . ALA A 1 92 ? -1.926 -2.325 -1.151 1.00 98.25 92 ALA A N 1
ATOM 725 C CA . ALA A 1 92 ? -1.909 -3.520 -1.997 1.00 98.25 92 ALA A CA 1
ATOM 726 C C . ALA A 1 92 ? -1.146 -3.320 -3.331 1.00 98.25 92 ALA A C 1
ATOM 728 O O . ALA A 1 92 ? -0.308 -4.165 -3.655 1.00 98.25 92 ALA A O 1
ATOM 729 N N . PRO A 1 93 ? -1.291 -2.189 -4.060 1.00 97.12 93 PRO A N 1
ATOM 730 C CA . PRO A 1 93 ? -0.448 -1.885 -5.220 1.00 97.12 93 PRO A CA 1
ATOM 731 C C . PRO A 1 93 ? 1.038 -1.680 -4.890 1.00 97.12 93 PRO A C 1
ATOM 733 O O . PRO A 1 93 ? 1.879 -1.658 -5.780 1.00 97.12 93 PRO A O 1
ATOM 736 N N . VAL A 1 94 ? 1.399 -1.441 -3.629 1.00 98.25 94 VAL A N 1
ATOM 737 C CA . VAL A 1 94 ? 2.808 -1.399 -3.210 1.00 98.25 94 VAL A CA 1
ATOM 738 C C . VAL A 1 94 ? 3.331 -2.810 -3.008 1.00 98.25 94 VAL A C 1
ATOM 740 O O . VAL A 1 94 ? 4.401 -3.123 -3.516 1.00 98.25 94 VAL A O 1
ATOM 743 N N . CYS A 1 95 ? 2.559 -3.690 -2.365 1.00 98.56 95 CYS A N 1
ATOM 744 C CA . CYS A 1 95 ? 2.901 -5.109 -2.266 1.00 98.56 95 CYS A CA 1
ATOM 745 C C . CYS A 1 95 ? 3.151 -5.713 -3.659 1.00 98.56 95 CYS A C 1
ATOM 747 O O . CYS A 1 95 ? 4.158 -6.393 -3.861 1.00 98.56 95 CYS A O 1
ATOM 749 N N . THR A 1 96 ? 2.297 -5.411 -4.647 1.00 98.12 96 THR A N 1
ATOM 750 C CA . THR A 1 96 ? 2.515 -5.872 -6.029 1.00 98.12 96 THR A CA 1
ATOM 751 C C . THR A 1 96 ? 3.802 -5.318 -6.627 1.00 98.12 96 THR A C 1
ATOM 753 O O . THR A 1 96 ? 4.544 -6.100 -7.203 1.00 98.12 96 THR A O 1
ATOM 756 N N . ARG A 1 97 ? 4.128 -4.028 -6.451 1.00 98.12 97 ARG A N 1
ATOM 757 C CA . ARG A 1 97 ? 5.410 -3.448 -6.900 1.00 98.12 97 ARG A CA 1
ATOM 758 C C . ARG A 1 97 ? 6.605 -4.188 -6.304 1.00 98.12 97 ARG A C 1
ATOM 760 O O . ARG A 1 97 ? 7.480 -4.612 -7.051 1.00 98.12 97 ARG A O 1
ATOM 767 N N . LEU A 1 98 ? 6.617 -4.397 -4.986 1.00 98.38 98 LEU A N 1
ATOM 768 C CA . LEU A 1 98 ? 7.710 -5.095 -4.301 1.00 98.38 98 LEU A CA 1
ATOM 769 C C . LEU A 1 98 ? 7.935 -6.497 -4.896 1.00 98.38 98 LEU A C 1
ATOM 771 O O . LEU A 1 98 ? 9.074 -6.874 -5.163 1.00 98.38 98 LEU A O 1
ATOM 775 N N . ARG A 1 99 ? 6.850 -7.226 -5.197 1.00 98.00 99 ARG A N 1
ATOM 776 C CA . ARG A 1 99 ? 6.897 -8.539 -5.866 1.00 98.00 99 ARG A CA 1
ATOM 777 C C . ARG A 1 99 ? 7.316 -8.447 -7.337 1.00 98.00 99 ARG A C 1
ATOM 779 O O . ARG A 1 99 ? 8.167 -9.211 -7.777 1.00 98.00 99 ARG A O 1
ATOM 786 N N . THR A 1 100 ? 6.715 -7.541 -8.105 1.00 97.38 100 THR A N 1
ATOM 787 C CA . THR A 1 100 ? 6.951 -7.366 -9.546 1.00 97.38 100 THR A CA 1
ATOM 788 C C . THR A 1 100 ? 8.403 -7.011 -9.836 1.00 97.38 100 THR A C 1
ATOM 790 O O . THR A 1 100 ? 8.977 -7.562 -10.771 1.00 97.38 100 THR A O 1
ATOM 793 N N . TYR A 1 101 ? 9.000 -6.126 -9.038 1.00 97.88 101 TYR A N 1
ATOM 794 C CA . TYR A 1 101 ? 10.364 -5.631 -9.242 1.00 97.88 101 TYR A CA 1
ATOM 795 C C . TYR A 1 101 ? 11.419 -6.358 -8.403 1.00 97.88 101 TYR A C 1
ATOM 797 O O . TYR A 1 101 ? 12.554 -5.893 -8.332 1.00 97.88 101 TYR A O 1
ATOM 805 N N . HIS A 1 102 ? 11.055 -7.489 -7.788 1.00 97.69 102 HIS A N 1
ATOM 806 C CA . HIS A 1 102 ? 11.963 -8.322 -6.998 1.00 97.69 102 HIS A CA 1
ATOM 807 C C . HIS A 1 102 ? 12.704 -7.532 -5.903 1.00 97.69 102 HIS A C 1
ATOM 809 O O . HIS A 1 102 ? 13.898 -7.711 -5.691 1.00 97.69 102 HIS A O 1
ATOM 815 N N . VAL A 1 103 ? 12.014 -6.606 -5.231 1.00 98.19 103 VAL A N 1
ATOM 816 C CA . VAL A 1 103 ? 12.640 -5.746 -4.217 1.00 98.19 103 VAL A CA 1
ATOM 817 C C . VAL A 1 103 ? 13.042 -6.594 -3.013 1.00 98.19 103 VAL A C 1
ATOM 819 O O . VAL A 1 103 ? 12.224 -7.350 -2.484 1.00 98.19 103 VAL A O 1
ATOM 822 N N . THR A 1 104 ? 14.276 -6.443 -2.535 1.00 96.94 104 THR A N 1
ATOM 823 C CA . THR A 1 104 ? 14.710 -7.107 -1.302 1.00 96.94 104 THR A CA 1
ATOM 824 C C . THR A 1 104 ? 14.065 -6.414 -0.103 1.00 96.94 104 THR A C 1
ATOM 826 O O . THR A 1 104 ? 14.363 -5.253 0.182 1.00 96.94 104 THR A O 1
ATOM 829 N N . ILE A 1 105 ? 13.187 -7.116 0.622 1.00 98.19 105 ILE A N 1
ATOM 830 C CA . ILE A 1 105 ? 12.407 -6.530 1.724 1.00 98.19 105 ILE A CA 1
ATOM 831 C C . ILE A 1 105 ? 12.668 -7.193 3.083 1.00 98.19 105 ILE A C 1
ATOM 833 O O . ILE A 1 105 ? 13.016 -8.375 3.148 1.00 98.19 105 ILE A O 1
ATOM 837 N N . PRO A 1 106 ? 12.474 -6.465 4.202 1.00 98.38 106 PRO A N 1
ATOM 838 C CA . PRO A 1 106 ? 12.540 -7.048 5.538 1.00 98.38 106 PRO A CA 1
ATOM 839 C C . PRO A 1 106 ? 11.503 -8.158 5.747 1.00 98.38 106 PRO A C 1
ATOM 841 O O . PRO A 1 106 ? 10.393 -8.108 5.217 1.00 98.38 106 PRO A O 1
ATOM 844 N N . LYS A 1 107 ? 11.815 -9.119 6.626 1.00 98.38 107 LYS A N 1
ATOM 845 C CA . LYS A 1 107 ? 10.933 -10.265 6.910 1.00 98.38 107 LYS A CA 1
ATOM 846 C C . LYS A 1 107 ? 9.523 -9.857 7.353 1.00 98.38 107 LYS A C 1
ATOM 848 O O . LYS A 1 107 ? 8.562 -10.489 6.936 1.00 98.38 107 LYS A O 1
ATOM 853 N N . PHE A 1 108 ? 9.378 -8.816 8.177 1.00 98.00 108 PHE A N 1
ATOM 854 C CA . PHE A 1 108 ? 8.052 -8.364 8.621 1.00 98.00 108 PHE A CA 1
ATOM 855 C C . PHE A 1 108 ? 7.208 -7.826 7.454 1.00 98.00 108 PHE A C 1
ATOM 857 O O . PHE A 1 108 ? 6.002 -8.062 7.407 1.00 98.00 108 PHE A O 1
ATOM 864 N N . ALA A 1 109 ? 7.844 -7.139 6.498 1.00 98.56 109 ALA A N 1
ATOM 865 C CA . ALA A 1 109 ? 7.184 -6.608 5.315 1.00 98.56 109 ALA A CA 1
ATOM 866 C C . ALA A 1 109 ? 6.772 -7.746 4.377 1.00 98.56 109 ALA A C 1
ATOM 868 O O . ALA A 1 109 ? 5.667 -7.710 3.841 1.00 98.56 109 ALA A O 1
ATOM 869 N N . GLN A 1 110 ? 7.610 -8.785 4.248 1.00 98.62 110 GLN A N 1
ATOM 870 C CA . GLN A 1 110 ? 7.248 -10.009 3.530 1.00 98.62 110 GLN A CA 1
ATOM 871 C C . GLN A 1 110 ? 6.016 -10.673 4.152 1.00 98.62 110 GLN A C 1
ATOM 873 O O . GLN A 1 110 ? 5.055 -10.926 3.436 1.00 98.62 110 GLN A O 1
ATOM 878 N N . THR A 1 111 ? 5.989 -10.858 5.477 1.00 98.50 111 THR A N 1
ATOM 879 C CA . THR A 1 111 ? 4.821 -11.421 6.175 1.00 98.50 111 THR A CA 1
ATOM 880 C C . THR A 1 111 ? 3.546 -10.625 5.887 1.00 98.50 111 THR A C 1
ATOM 882 O O . THR A 1 111 ? 2.501 -11.213 5.625 1.00 98.50 111 THR A O 1
ATOM 885 N N . TYR A 1 112 ? 3.615 -9.291 5.911 1.00 98.75 112 TYR A N 1
ATOM 886 C CA . TYR A 1 112 ? 2.466 -8.448 5.574 1.00 98.75 112 TYR A CA 1
ATOM 887 C C . TYR A 1 112 ? 2.047 -8.593 4.100 1.00 98.75 112 TYR A C 1
ATOM 889 O O . TYR A 1 112 ? 0.860 -8.742 3.814 1.00 98.75 112 TYR A O 1
ATOM 897 N N . CYS A 1 113 ? 2.999 -8.622 3.162 1.00 98.75 113 CYS A N 1
ATOM 898 C CA . CYS A 1 113 ? 2.696 -8.860 1.748 1.00 98.75 113 CYS A CA 1
ATOM 899 C C . CYS A 1 113 ? 2.017 -10.221 1.539 1.00 98.75 113 CYS A C 1
ATOM 901 O O . CYS A 1 113 ? 1.038 -10.305 0.801 1.00 98.75 113 CYS A O 1
ATOM 903 N N . ASP A 1 114 ? 2.477 -11.265 2.229 1.00 98.62 114 ASP A N 1
ATOM 904 C CA . ASP A 1 114 ? 1.887 -12.604 2.156 1.00 98.62 114 ASP A CA 1
ATOM 905 C C . ASP A 1 114 ? 0.438 -12.611 2.668 1.00 98.62 114 ASP A C 1
ATOM 907 O O . ASP A 1 114 ? -0.423 -13.256 2.068 1.00 98.62 114 ASP A O 1
ATOM 911 N N . VAL A 1 115 ? 0.140 -11.852 3.731 1.00 98.62 115 VAL A N 1
ATOM 912 C CA . VAL A 1 115 ? -1.231 -11.648 4.231 1.00 98.62 115 VAL A CA 1
ATOM 913 C C . VAL A 1 115 ? -2.104 -10.970 3.172 1.00 98.62 115 VAL A C 1
ATOM 915 O O . VAL A 1 115 ? -3.212 -11.439 2.909 1.00 98.62 115 VAL A O 1
ATOM 918 N N . VAL A 1 116 ? -1.608 -9.908 2.526 1.00 98.62 116 VAL A N 1
ATOM 919 C CA . VAL A 1 116 ? -2.333 -9.211 1.448 1.00 98.62 116 VAL A CA 1
ATOM 920 C C . VAL A 1 116 ? -2.599 -10.153 0.271 1.00 98.62 116 VAL A C 1
ATOM 922 O O . VAL A 1 116 ? -3.725 -10.224 -0.210 1.00 98.62 116 VAL A O 1
ATOM 925 N N . PHE A 1 117 ? -1.607 -10.933 -0.161 1.00 98.44 117 PHE A N 1
ATOM 926 C CA . PHE A 1 117 ? -1.748 -11.880 -1.275 1.00 98.44 117 PHE A CA 1
ATOM 927 C C . PHE A 1 117 ? -2.612 -13.107 -0.939 1.00 98.44 117 PHE A C 1
ATOM 929 O O . PHE A 1 117 ? -3.126 -13.791 -1.833 1.00 98.44 117 PHE A O 1
ATOM 936 N N . ALA A 1 118 ? -2.785 -13.412 0.347 1.00 98.31 118 ALA A N 1
ATOM 937 C CA . ALA A 1 118 ? -3.694 -14.450 0.809 1.00 98.31 118 ALA A CA 1
ATOM 938 C C . ALA A 1 118 ? -5.163 -13.994 0.850 1.00 98.31 118 ALA A C 1
ATOM 940 O O . ALA A 1 118 ? -6.047 -14.856 0.835 1.00 98.31 118 ALA A O 1
ATOM 941 N N . ASP A 1 119 ? -5.439 -12.685 0.868 1.00 97.75 119 ASP A N 1
ATOM 942 C CA . ASP A 1 119 ? -6.802 -12.151 0.897 1.00 97.75 119 ASP A CA 1
ATOM 943 C C . ASP A 1 119 ? -7.582 -12.531 -0.371 1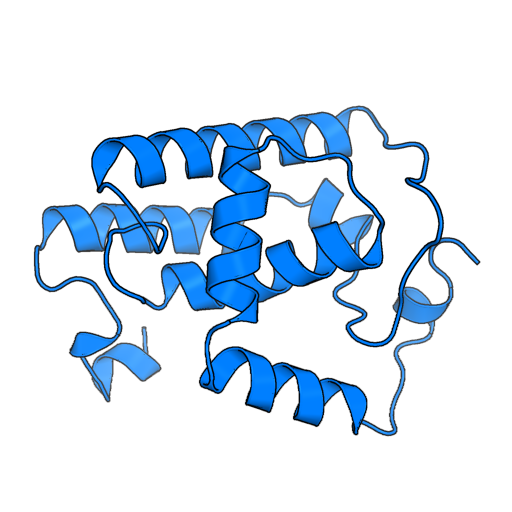.00 97.75 119 ASP A C 1
ATOM 945 O O . ASP A 1 119 ? -7.122 -12.366 -1.503 1.00 97.75 119 ASP A O 1
ATOM 949 N N . ALA A 1 120 ? -8.802 -13.038 -0.182 1.00 97.44 120 ALA A N 1
ATOM 950 C CA . ALA A 1 120 ? -9.636 -13.502 -1.287 1.00 97.44 120 ALA A CA 1
ATOM 951 C C . ALA A 1 120 ? -10.020 -12.366 -2.249 1.00 97.44 120 ALA A C 1
ATOM 953 O O . ALA A 1 120 ? -10.049 -12.583 -3.458 1.00 97.44 120 ALA A O 1
ATOM 954 N N . THR A 1 121 ? -10.253 -11.156 -1.725 1.00 95.50 121 THR A N 1
ATOM 955 C CA . THR A 1 121 ? -10.611 -9.992 -2.551 1.00 95.50 121 THR A CA 1
ATOM 956 C C . THR A 1 121 ? -9.404 -9.526 -3.356 1.00 95.50 121 THR A C 1
ATOM 958 O O . THR A 1 121 ? -9.537 -9.181 -4.525 1.00 95.50 121 THR A O 1
ATOM 961 N N . PHE A 1 122 ? -8.210 -9.545 -2.753 1.00 97.75 122 PHE A N 1
ATOM 962 C CA . PHE A 1 122 ? -6.977 -9.247 -3.475 1.00 97.75 122 PHE A CA 1
ATOM 963 C C . PHE A 1 122 ? -6.749 -10.233 -4.624 1.00 97.75 122 PHE A C 1
ATOM 965 O O . PHE A 1 122 ? -6.433 -9.809 -5.727 1.00 97.75 122 PHE A O 1
ATOM 972 N N . ARG A 1 123 ? -6.936 -11.538 -4.398 1.00 98.19 123 ARG A N 1
ATOM 973 C CA . ARG A 1 123 ? -6.765 -12.559 -5.448 1.00 98.19 123 ARG A CA 1
ATOM 974 C C . ARG A 1 123 ? -7.745 -12.391 -6.603 1.00 98.19 123 ARG A C 1
ATOM 976 O O . ARG A 1 123 ? -7.382 -12.635 -7.748 1.00 98.19 123 ARG A O 1
ATOM 983 N N . GLU A 1 124 ? -8.983 -12.007 -6.303 1.00 98.06 124 GLU A N 1
ATOM 984 C CA . GLU A 1 124 ? -9.975 -11.674 -7.326 1.00 98.06 124 GLU A CA 1
ATOM 985 C C . GLU A 1 124 ? -9.543 -10.445 -8.133 1.00 98.06 124 GLU A C 1
ATOM 987 O O . GLU A 1 124 ? -9.553 -10.486 -9.361 1.00 98.06 124 GLU A O 1
ATOM 992 N N . TRP A 1 125 ? -9.087 -9.392 -7.451 1.00 96.81 125 TRP A N 1
ATOM 993 C CA . TRP A 1 125 ? -8.568 -8.185 -8.091 1.00 96.81 125 TRP A CA 1
ATOM 994 C C . TRP A 1 125 ? -7.318 -8.453 -8.942 1.00 96.81 125 TRP A C 1
ATOM 996 O O . TRP A 1 125 ? -7.231 -7.961 -10.064 1.00 96.81 125 TRP A O 1
ATOM 1006 N N . GLU A 1 126 ? -6.376 -9.263 -8.450 1.00 97.31 126 GLU A N 1
ATOM 1007 C CA . GLU A 1 126 ? -5.178 -9.661 -9.196 1.00 97.31 126 GLU A CA 1
ATOM 1008 C C . GLU A 1 126 ? -5.556 -10.424 -10.467 1.00 97.31 126 GLU A C 1
ATOM 1010 O O . GLU A 1 126 ? -5.098 -10.049 -11.542 1.00 97.31 126 GLU A O 1
ATOM 1015 N N . ARG A 1 127 ? -6.449 -11.418 -10.373 1.00 97.38 127 ARG A N 1
ATOM 1016 C CA . ARG A 1 127 ? -6.919 -12.171 -11.545 1.00 97.38 127 ARG A CA 1
ATOM 1017 C C . ARG A 1 127 ? -7.586 -11.262 -12.576 1.00 97.38 127 ARG A C 1
ATOM 1019 O O . ARG A 1 127 ? -7.293 -11.366 -13.759 1.00 97.38 127 ARG A O 1
ATOM 1026 N N . ALA A 1 128 ? -8.446 -10.348 -12.127 1.00 96.06 128 ALA A N 1
ATOM 1027 C CA . ALA A 1 128 ? -9.086 -9.390 -13.021 1.00 96.06 128 ALA A CA 1
ATOM 1028 C C . ALA A 1 128 ? -8.056 -8.495 -13.732 1.00 96.06 128 ALA A C 1
ATOM 1030 O O . ALA A 1 128 ? -8.201 -8.238 -14.922 1.00 96.06 128 ALA A O 1
ATOM 1031 N N . GLY A 1 129 ? -7.002 -8.067 -13.026 1.00 94.38 129 GLY A N 1
ATOM 1032 C CA . GLY A 1 129 ? -5.893 -7.304 -13.605 1.00 94.38 129 GLY A CA 1
ATOM 1033 C C . GLY A 1 129 ? -5.025 -8.113 -14.578 1.00 94.38 129 GLY A C 1
ATOM 1034 O O . GLY A 1 129 ? -4.495 -7.560 -15.540 1.00 94.38 129 GLY A O 1
ATOM 1035 N N . GLU A 1 130 ? -4.876 -9.420 -14.357 1.00 94.19 130 GLU A N 1
ATOM 1036 C CA . GLU A 1 130 ? -4.197 -10.329 -15.289 1.00 94.19 130 GLU A CA 1
ATOM 1037 C C . GLU A 1 130 ? -4.990 -10.520 -16.590 1.00 94.19 130 GLU A C 1
ATOM 1039 O O . GLU A 1 130 ? -4.386 -10.567 -17.663 1.00 94.19 130 GLU A O 1
ATOM 1044 N N . ASP A 1 131 ? -6.322 -10.551 -16.498 1.00 95.38 131 ASP A N 1
ATOM 1045 C CA . ASP A 1 131 ? -7.241 -10.700 -17.633 1.00 95.38 131 ASP A CA 1
ATOM 1046 C C . ASP A 1 131 ? -7.396 -9.410 -18.473 1.00 95.38 131 ASP A C 1
ATOM 1048 O O . ASP A 1 131 ? -8.004 -9.431 -19.549 1.00 95.38 131 ASP A O 1
ATOM 1052 N N . GLU A 1 132 ? -6.848 -8.272 -18.027 1.00 93.56 132 GLU A N 1
ATOM 1053 C CA . GLU A 1 132 ? -6.916 -7.018 -18.781 1.00 93.56 132 GLU A CA 1
ATOM 1054 C C . GLU A 1 132 ? -6.169 -7.114 -20.122 1.00 93.56 132 GLU A C 1
ATOM 1056 O O . GLU A 1 132 ? -4.990 -7.463 -20.202 1.00 93.56 132 GLU A O 1
ATOM 1061 N N . THR A 1 133 ? -6.842 -6.730 -21.211 1.00 92.38 133 THR A N 1
ATOM 1062 C CA . THR A 1 133 ? -6.299 -6.849 -22.577 1.00 92.38 133 THR A CA 1
ATOM 1063 C C . THR A 1 133 ? -5.478 -5.646 -23.028 1.00 92.38 133 THR A C 1
ATOM 1065 O O . THR A 1 133 ? -4.811 -5.703 -24.059 1.00 92.38 133 THR A O 1
ATOM 1068 N N . TRP A 1 134 ? -5.557 -4.529 -22.308 1.00 92.50 134 TRP A N 1
ATOM 1069 C CA . TRP A 1 134 ? -4.849 -3.302 -22.653 1.00 92.50 134 TRP A CA 1
ATOM 1070 C C . TRP A 1 134 ? -3.489 -3.242 -21.944 1.00 92.50 134 TRP A C 1
ATOM 1072 O O . TRP A 1 134 ? -3.195 -3.995 -21.010 1.00 92.50 134 TRP A O 1
ATOM 1082 N N . ALA A 1 135 ? -2.606 -2.383 -22.441 1.00 91.19 135 ALA A N 1
ATOM 1083 C CA . ALA A 1 135 ? -1.281 -2.179 -21.877 1.00 91.19 135 ALA A CA 1
ATOM 1084 C C . ALA A 1 135 ? -0.932 -0.692 -21.884 1.00 91.19 135 ALA A C 1
ATOM 1086 O O . ALA A 1 135 ? -1.404 0.067 -22.730 1.00 91.19 135 ALA A O 1
ATOM 1087 N N . ILE A 1 136 ? -0.080 -0.301 -20.942 1.00 92.81 136 ILE A N 1
ATOM 1088 C CA . ILE A 1 136 ? 0.504 1.036 -20.868 1.00 92.81 136 ILE A CA 1
ATOM 1089 C C . ILE A 1 136 ? 1.948 0.904 -21.328 1.00 92.81 136 ILE A C 1
ATOM 1091 O O . ILE A 1 136 ? 2.765 0.307 -20.628 1.00 92.81 136 ILE A O 1
ATOM 1095 N N . GLU A 1 137 ? 2.267 1.452 -22.498 1.00 93.25 137 GLU A N 1
ATOM 1096 C CA . GLU A 1 137 ? 3.591 1.318 -23.118 1.00 93.25 137 GLU A CA 1
ATOM 1097 C C . GLU A 1 137 ? 4.720 1.772 -22.184 1.00 93.25 137 GLU A C 1
ATOM 1099 O O . GLU A 1 137 ? 5.728 1.082 -22.044 1.00 93.25 137 GLU A O 1
ATOM 1104 N N . GLN A 1 138 ? 4.519 2.875 -21.458 1.00 91.94 138 GLN A N 1
ATOM 1105 C CA . GLN A 1 138 ? 5.498 3.398 -20.504 1.00 91.94 138 GLN A CA 1
ATOM 1106 C C . GLN A 1 138 ? 5.780 2.401 -19.371 1.00 91.94 138 GLN A C 1
ATOM 1108 O O . GLN A 1 138 ? 6.933 2.194 -19.005 1.00 91.94 138 GLN A O 1
ATOM 1113 N N . SER A 1 139 ? 4.745 1.743 -18.837 1.00 91.00 139 SER A N 1
ATOM 1114 C CA . SER A 1 139 ? 4.897 0.707 -17.805 1.00 91.00 139 SER A CA 1
ATOM 1115 C C . SER A 1 139 ? 5.514 -0.576 -18.362 1.00 91.00 139 SER A C 1
ATOM 1117 O O . SER A 1 139 ? 6.229 -1.282 -17.651 1.00 91.00 139 SER A O 1
ATOM 1119 N N . GLU A 1 140 ? 5.264 -0.882 -19.635 1.00 90.25 140 GLU A N 1
ATOM 1120 C CA . GLU A 1 140 ? 5.868 -2.019 -20.320 1.00 90.25 140 GLU A CA 1
ATOM 1121 C C . GLU A 1 140 ? 7.347 -1.802 -20.651 1.00 90.25 140 GLU A C 1
ATOM 1123 O O . GLU A 1 140 ? 8.101 -2.773 -20.684 1.00 90.25 140 GLU A O 1
ATOM 1128 N N . ALA A 1 141 ? 7.790 -0.568 -20.874 1.00 91.75 141 ALA A N 1
ATOM 1129 C CA . ALA A 1 141 ? 9.180 -0.265 -21.202 1.00 91.75 141 ALA A CA 1
ATOM 1130 C C . ALA A 1 141 ? 10.136 -0.369 -19.994 1.00 91.75 141 ALA A C 1
ATOM 1132 O O . ALA A 1 141 ? 11.331 -0.585 -20.181 1.00 91.75 141 ALA A O 1
ATOM 1133 N N . LEU A 1 142 ? 9.632 -0.244 -18.759 1.00 89.81 142 LEU A N 1
ATOM 1134 C CA . LEU A 1 142 ? 10.454 -0.240 -17.541 1.00 89.81 142 LEU A CA 1
ATOM 1135 C C . LEU A 1 142 ? 11.229 -1.554 -17.342 1.00 89.81 142 LEU A C 1
ATOM 1137 O O . LEU A 1 142 ? 10.619 -2.604 -17.157 1.00 89.81 142 LEU A O 1
ATOM 1141 N N . TYR A 1 143 ? 12.562 -1.482 -17.282 1.00 91.19 143 TYR A N 1
ATOM 1142 C CA . TYR A 1 143 ? 13.467 -2.623 -17.038 1.00 91.19 143 TYR A CA 1
ATOM 1143 C C . TYR A 1 143 ? 13.281 -3.794 -18.022 1.00 91.19 143 TYR A C 1
ATOM 1145 O O . TYR A 1 143 ? 13.309 -4.956 -17.613 1.00 91.19 143 TYR A O 1
ATOM 1153 N N . ARG A 1 144 ? 13.024 -3.490 -19.301 1.00 81.62 144 ARG A N 1
ATOM 1154 C CA . ARG A 1 144 ? 13.225 -4.447 -20.401 1.00 81.62 144 ARG A CA 1
ATOM 1155 C C . ARG A 1 144 ? 14.691 -4.523 -20.814 1.00 81.62 144 ARG A C 1
ATOM 1157 O O . ARG A 1 144 ? 15.403 -3.513 -20.625 1.00 81.62 144 ARG A O 1
#

pLDDT: mean 96.57, std 2.48, range [81.62, 98.75]

Sequence (144 aa):
EWAAEQAPSLWPSDALVRADARAAASEMHAGFAAVREAMSCNIRRRLESEPHWSADVRADLQQLFQLWERVLGRYGGPFLFGQRSIADAMYAPVCTRLRTYHVTIPKFAQTYCDVVFADATFREWERAGEDETWAIEQSEALYR

Radius of gyration: 15.37 Å; chains: 1; bounding box: 41×26×41 Å

Secondary structure (DSSP, 8-state):
-HHHHH-GGGS-SSHHHHHHHHHHHHHHHHS-HHHHHHS---TT---SS-----HHHHHHHHHHHHHHHHHHHHH-SSBTTBS--HHHHHHHHHHHHHHHTT----HHHHHHHHHHHH-HHHHHHHHHHHS-----HHHHHTT-

Foldseek 3Di:
DVVCVVPVVQADPDPVLRVLLVVLLVCLVPHLVQLCLLFPLLLQAADPDADDDDPSNVVSLVVVVVQQCVQCVVCVDPESNNDHHVSLVSCLSVLSRCRRRVPDDDPSVVSNSVVQCPDPVSVVVSVVSNPDPDDDVSNVVRPD